Protein AF-A0A935XCC3-F1 (afdb_monomer)

Sequence (69 aa):
MTPPAGARVGLAIGAVMVALGVYIAGRIVLAGLPPLTGTAWLDLAFGVFFVARGALAYGRWKRAEGSAG

Mean predicted aligned error: 6.05 Å

Radius of gyration: 14.99 Å; Cα contacts (8 Å, |Δi|>4): 70; chains: 1; bounding box: 30×17×44 Å

Solvent-accessible surface area (backbone atoms only — not comparable to full-atom values): 3687 Å² total; per-residue (Å²): 132,82,74,57,70,69,53,54,53,45,35,54,53,13,52,51,31,27,53,50,10,50,50,48,32,40,37,45,77,74,64,70,44,83,45,91,77,76,36,62,70,57,33,41,51,50,10,53,49,28,31,52,52,11,51,51,33,44,56,52,44,56,50,57,56,66,76,73,115

Nearest PDB structures (foldseek):
  4j9y-assembly1_B  TM=8.259E-01  e=4.984E+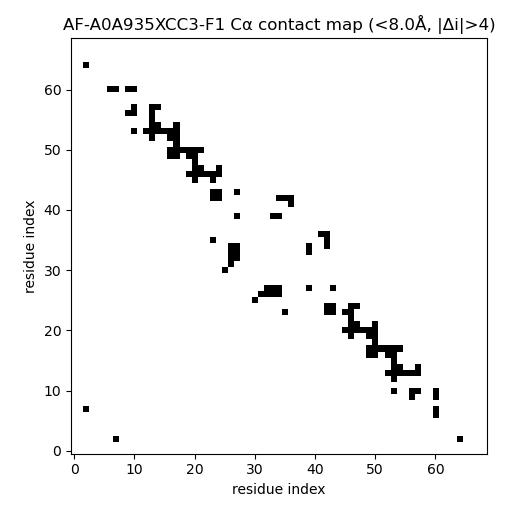00  Rattus norvegicus
  5wbx-assembly1_B  TM=6.324E-01  e=9.330E+00  Homo sapiens

Secondary structure (DSSP, 8-state):
-PPPHHHHHHHHHHHHHHHHHHHHHHHHHTT-PPPTTS-HHHHHHHHHHHHHHHHHHHHHHHHHHHTT-

pLDDT: mean 85.2, std 11.98, range [47.16, 96.25]

Structure (mmCIF, N/CA/C/O backbone):
data_AF-A0A935XCC3-F1
#
_entry.id   AF-A0A935XCC3-F1
#
loop_
_atom_site.group_PDB
_atom_site.id
_atom_site.type_symbol
_atom_site.label_atom_id
_atom_site.label_alt_id
_atom_site.label_comp_id
_atom_site.label_asym_id
_atom_site.label_entity_id
_atom_site.label_seq_id
_atom_site.pdbx_PDB_ins_code
_atom_site.Cartn_x
_atom_site.Cartn_y
_atom_site.Cartn_z
_atom_site.occupancy
_atom_site.B_iso_or_equiv
_atom_site.auth_seq_id
_atom_site.auth_comp_id
_atom_site.auth_asym_id
_atom_site.auth_atom_id
_atom_site.pdbx_PDB_model_num
ATOM 1 N N . MET A 1 1 ? 19.009 -3.919 -22.654 1.00 51.66 1 MET A N 1
ATOM 2 C CA . MET A 1 1 ? 19.366 -2.513 -22.362 1.00 51.66 1 MET A CA 1
ATOM 3 C C . MET A 1 1 ? 19.018 -2.220 -20.915 1.00 51.66 1 MET A C 1
ATOM 5 O O . MET A 1 1 ? 17.959 -2.630 -20.463 1.00 51.66 1 MET A O 1
ATOM 9 N N . THR A 1 2 ? 19.913 -1.593 -20.159 1.00 53.38 2 THR A N 1
ATOM 10 C CA . THR A 1 2 ? 19.674 -1.251 -18.752 1.00 53.38 2 THR A CA 1
ATOM 11 C C . THR A 1 2 ? 18.590 -0.169 -18.685 1.00 53.38 2 THR A C 1
ATOM 13 O O . THR A 1 2 ? 18.779 0.881 -19.300 1.00 53.38 2 THR A O 1
ATOM 16 N N . PRO A 1 3 ? 17.468 -0.370 -17.963 1.00 58.19 3 PRO A N 1
ATOM 17 C CA . PRO A 1 3 ? 16.401 0.624 -17.921 1.00 58.19 3 PRO A CA 1
ATOM 18 C C . PRO A 1 3 ? 16.955 1.961 -17.407 1.00 58.19 3 PRO A C 1
ATOM 20 O O . PRO A 1 3 ? 17.833 1.940 -16.521 1.00 58.19 3 PRO A O 1
ATOM 23 N N . PRO A 1 4 ? 16.482 3.102 -17.953 1.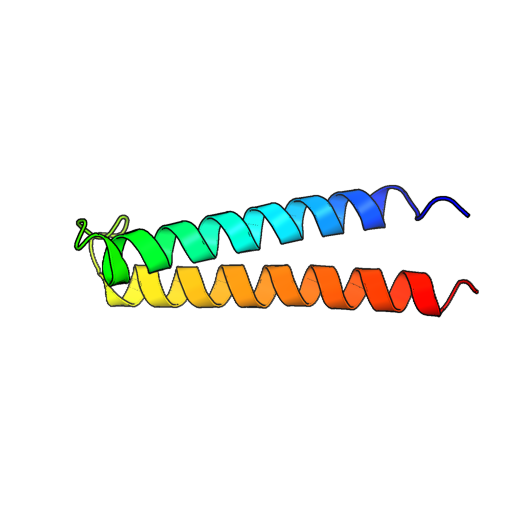00 68.50 4 PRO A N 1
ATOM 24 C CA . PRO A 1 4 ? 16.979 4.424 -17.589 1.00 68.50 4 PRO A CA 1
ATOM 25 C C . PRO A 1 4 ? 16.917 4.599 -16.070 1.00 68.50 4 PRO A C 1
ATOM 27 O O . PRO A 1 4 ? 15.970 4.141 -15.430 1.00 68.50 4 PRO A O 1
ATOM 30 N N . ALA A 1 5 ? 17.935 5.227 -15.473 1.00 67.81 5 ALA A N 1
ATOM 31 C CA . ALA A 1 5 ? 18.093 5.293 -14.015 1.00 67.81 5 ALA A CA 1
ATOM 32 C C . ALA A 1 5 ? 16.820 5.789 -13.295 1.00 67.81 5 ALA A C 1
ATOM 34 O O . ALA A 1 5 ? 16.424 5.221 -12.277 1.00 67.81 5 ALA A O 1
ATOM 35 N N . GLY A 1 6 ? 16.104 6.756 -13.883 1.00 67.62 6 GLY A N 1
ATOM 36 C CA . GLY A 1 6 ? 14.826 7.256 -13.362 1.00 67.62 6 GLY A CA 1
ATOM 37 C C . GLY A 1 6 ? 13.697 6.215 -13.308 1.00 67.62 6 GLY A C 1
ATOM 38 O O . GLY A 1 6 ? 12.870 6.261 -12.400 1.00 67.62 6 GLY A O 1
ATOM 39 N N . ALA A 1 7 ? 13.679 5.232 -14.213 1.00 73.88 7 ALA A N 1
ATOM 40 C CA . ALA A 1 7 ? 12.688 4.155 -14.210 1.00 73.88 7 ALA A CA 1
ATOM 41 C C . ALA A 1 7 ? 12.911 3.170 -13.048 1.00 73.88 7 ALA A C 1
ATOM 43 O O . ALA A 1 7 ? 11.943 2.691 -12.459 1.00 73.88 7 ALA A O 1
ATOM 44 N N . ARG A 1 8 ? 14.172 2.923 -12.659 1.00 75.44 8 ARG A N 1
ATOM 45 C CA . ARG A 1 8 ? 14.505 2.091 -11.487 1.00 75.44 8 ARG A CA 1
ATOM 46 C C . ARG A 1 8 ? 14.186 2.797 -10.175 1.00 75.44 8 ARG A C 1
ATOM 48 O O . ARG A 1 8 ? 13.629 2.177 -9.277 1.00 75.44 8 ARG A O 1
ATOM 55 N N . VAL A 1 9 ? 14.483 4.095 -10.086 1.00 83.38 9 VAL A N 1
ATOM 56 C CA . VAL A 1 9 ? 14.126 4.917 -8.918 1.00 83.38 9 VAL A CA 1
ATOM 57 C C . VAL A 1 9 ? 12.606 4.968 -8.745 1.00 83.38 9 VAL A C 1
ATOM 59 O O . VAL A 1 9 ? 12.108 4.741 -7.646 1.00 83.38 9 VAL A O 1
ATOM 62 N N . GLY A 1 10 ? 11.853 5.171 -9.833 1.00 84.62 10 GLY A N 1
ATOM 63 C CA . GLY A 1 10 ? 10.388 5.146 -9.802 1.00 84.62 10 GLY A CA 1
ATOM 64 C C . GLY A 1 10 ? 9.808 3.800 -9.352 1.00 84.62 10 GLY A C 1
ATOM 65 O O . GLY A 1 10 ? 8.854 3.779 -8.575 1.00 84.62 10 GLY A O 1
ATOM 66 N N . LEU A 1 11 ? 10.405 2.684 -9.782 1.00 87.00 11 LEU A N 1
ATOM 67 C CA . LEU A 1 11 ? 10.018 1.343 -9.339 1.00 87.00 11 LEU A CA 1
ATOM 68 C C . LEU A 1 11 ? 10.310 1.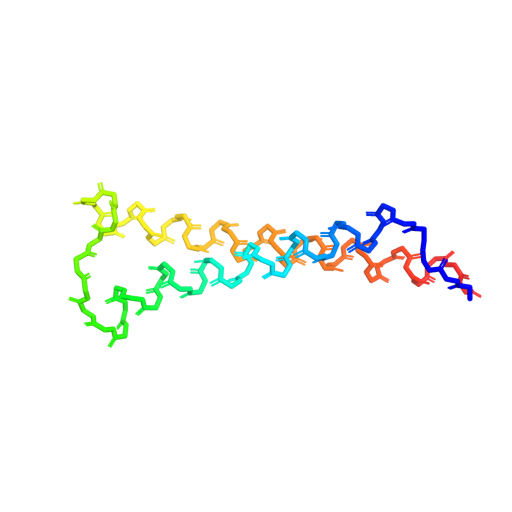125 -7.848 1.00 87.00 11 LEU A C 1
ATOM 70 O O . LEU A 1 11 ? 9.444 0.634 -7.128 1.00 87.00 11 LEU A O 1
ATOM 74 N N . ALA A 1 12 ? 11.498 1.517 -7.378 1.00 89.94 12 ALA A N 1
ATOM 75 C CA . ALA A 1 12 ? 11.881 1.391 -5.974 1.00 89.94 12 ALA A CA 1
ATOM 76 C C . ALA A 1 12 ? 10.943 2.196 -5.063 1.00 89.94 12 ALA A C 1
ATOM 78 O O . ALA A 1 12 ? 10.437 1.666 -4.077 1.00 89.94 12 ALA A O 1
ATOM 79 N N . ILE A 1 13 ? 10.627 3.440 -5.441 1.00 91.56 13 ILE A N 1
ATOM 80 C CA . ILE A 1 13 ? 9.631 4.262 -4.738 1.00 91.56 13 ILE A CA 1
ATOM 81 C C . ILE A 1 13 ? 8.265 3.568 -4.746 1.00 91.56 13 ILE A C 1
ATOM 83 O O . ILE A 1 13 ? 7.606 3.499 -3.711 1.00 91.56 13 ILE A O 1
ATOM 87 N N . GLY A 1 14 ? 7.850 3.011 -5.888 1.00 91.31 14 GLY A N 1
ATOM 88 C CA . GLY A 1 14 ? 6.603 2.257 -6.001 1.00 91.31 14 GLY A CA 1
ATOM 89 C C . GLY A 1 14 ? 6.538 1.060 -5.049 1.00 91.31 14 GLY A C 1
ATOM 90 O O . GLY A 1 14 ? 5.537 0.886 -4.360 1.00 91.31 14 GLY A O 1
ATOM 91 N N . ALA A 1 15 ? 7.615 0.279 -4.950 1.00 93.56 15 ALA A N 1
ATOM 92 C CA . ALA A 1 15 ? 7.706 -0.857 -4.035 1.00 93.56 15 ALA A CA 1
ATOM 93 C C . ALA A 1 15 ? 7.604 -0.422 -2.564 1.00 93.56 15 ALA A C 1
ATOM 95 O O . ALA A 1 15 ? 6.854 -1.024 -1.795 1.00 93.56 15 ALA A O 1
ATOM 96 N N . VAL A 1 16 ? 8.291 0.663 -2.189 1.00 96.25 16 VAL A N 1
ATOM 97 C CA . VAL A 1 16 ? 8.205 1.251 -0.841 1.00 96.25 16 VAL A CA 1
ATOM 98 C C . VAL A 1 16 ? 6.778 1.706 -0.536 1.00 96.25 16 VAL A C 1
ATOM 100 O O . VAL A 1 16 ? 6.267 1.430 0.546 1.00 96.25 16 VAL A O 1
ATOM 103 N N . MET A 1 17 ? 6.100 2.344 -1.495 1.00 95.12 17 MET A N 1
ATOM 104 C CA . MET A 1 17 ? 4.699 2.742 -1.339 1.00 95.12 17 MET A CA 1
ATOM 105 C C . MET A 1 17 ? 3.788 1.537 -1.088 1.00 95.12 17 MET A C 1
ATOM 107 O O . MET A 1 17 ? 2.991 1.577 -0.156 1.00 95.12 17 MET A O 1
ATOM 111 N N . VAL A 1 18 ? 3.925 0.449 -1.853 1.00 95.94 18 VAL A N 1
ATOM 112 C CA . VAL A 1 18 ? 3.132 -0.770 -1.613 1.00 95.94 18 VAL A CA 1
ATOM 113 C C . VAL A 1 18 ? 3.400 -1.329 -0.218 1.00 95.94 18 VAL A C 1
ATOM 115 O O . VAL A 1 18 ? 2.449 -1.606 0.508 1.00 95.94 18 VAL A O 1
ATOM 118 N N . ALA A 1 19 ? 4.669 -1.448 0.181 1.00 95.25 19 ALA A N 1
ATOM 119 C CA . ALA A 1 19 ? 5.036 -1.967 1.497 1.00 95.25 19 ALA A CA 1
ATOM 120 C C . ALA A 1 19 ? 4.432 -1.130 2.636 1.00 95.25 19 ALA A C 1
ATOM 122 O O . ALA A 1 19 ? 3.843 -1.686 3.563 1.00 95.25 19 ALA A O 1
ATOM 123 N N . LEU A 1 20 ? 4.509 0.201 2.537 1.00 95.00 20 LEU A N 1
ATOM 124 C CA . LEU A 1 20 ? 3.890 1.113 3.500 1.00 95.00 20 LEU A CA 1
ATOM 125 C C . LEU A 1 20 ? 2.369 0.953 3.532 1.00 95.00 20 LEU A C 1
ATOM 127 O O . LEU A 1 20 ? 1.790 0.850 4.610 1.00 95.00 20 LEU A O 1
ATOM 131 N N . GLY A 1 21 ? 1.718 0.892 2.370 1.00 92.56 21 GLY A N 1
ATOM 132 C CA . GLY A 1 21 ? 0.267 0.757 2.306 1.00 92.56 21 GLY A CA 1
ATOM 133 C C . GLY A 1 21 ? -0.236 -0.568 2.891 1.00 92.56 21 GLY A C 1
ATOM 134 O O . GLY A 1 21 ? -1.191 -0.573 3.669 1.00 92.56 21 GLY A O 1
ATOM 135 N N . VAL A 1 22 ? 0.455 -1.676 2.600 1.00 94.44 22 VAL A N 1
ATOM 136 C CA . VAL A 1 22 ? 0.171 -3.000 3.183 1.00 94.44 22 VAL A CA 1
ATOM 137 C C . VAL A 1 22 ? 0.398 -2.995 4.690 1.00 94.44 22 VAL A C 1
ATOM 139 O O . VAL A 1 22 ? -0.424 -3.532 5.425 1.00 94.44 22 VAL A O 1
ATOM 142 N N . TYR A 1 23 ? 1.468 -2.362 5.173 1.00 93.94 23 TYR A N 1
ATOM 143 C CA . TYR A 1 23 ? 1.731 -2.245 6.605 1.00 93.94 23 TYR A CA 1
ATOM 144 C C . TYR A 1 23 ? 0.633 -1.453 7.334 1.00 93.94 23 TYR A C 1
ATOM 146 O O . TYR A 1 23 ? 0.123 -1.913 8.357 1.00 93.94 23 TYR A O 1
ATOM 154 N N . ILE A 1 24 ? 0.231 -0.294 6.798 1.00 91.69 24 ILE A N 1
ATOM 155 C CA . ILE A 1 24 ? -0.803 0.573 7.391 1.00 91.69 24 ILE A CA 1
ATOM 156 C C . ILE A 1 24 ? -2.180 -0.106 7.383 1.00 91.69 24 ILE A C 1
ATOM 158 O O . ILE A 1 24 ? -2.922 -0.003 8.356 1.00 91.69 24 ILE A O 1
ATOM 162 N N . ALA A 1 25 ? -2.534 -0.830 6.322 1.00 90.81 25 ALA A N 1
ATOM 163 C CA . ALA A 1 25 ? -3.788 -1.579 6.296 1.00 90.81 25 ALA A CA 1
ATOM 164 C C . ALA A 1 25 ? -3.722 -2.824 7.203 1.00 90.81 25 ALA A C 1
ATOM 166 O O . ALA A 1 25 ? -4.629 -3.080 7.996 1.00 90.81 25 ALA A O 1
ATOM 167 N N . GLY A 1 26 ? -2.624 -3.579 7.132 1.00 89.88 26 GLY A N 1
ATOM 168 C CA . GLY A 1 26 ? -2.430 -4.836 7.853 1.00 89.88 26 GLY A CA 1
ATOM 169 C C . GLY A 1 26 ? -2.405 -4.669 9.370 1.00 89.88 26 GLY A C 1
ATOM 170 O O . GLY A 1 26 ? -3.006 -5.473 10.077 1.00 89.88 26 GLY A O 1
ATOM 171 N N . ARG A 1 27 ? -1.798 -3.597 9.895 1.00 91.88 27 ARG A N 1
ATOM 172 C CA . ARG A 1 27 ? -1.815 -3.306 11.343 1.00 91.88 27 ARG A CA 1
ATOM 173 C C . ARG A 1 27 ? -3.238 -3.185 11.907 1.00 91.88 27 ARG A C 1
ATOM 175 O O . ARG A 1 27 ? -3.468 -3.609 13.033 1.00 91.88 27 ARG A O 1
ATOM 182 N N . ILE A 1 28 ? -4.181 -2.641 11.131 1.00 88.50 28 ILE A N 1
ATOM 183 C CA . ILE A 1 28 ? -5.574 -2.459 11.558 1.00 88.50 28 ILE A CA 1
ATOM 184 C C . ILE A 1 28 ? -6.342 -3.763 11.366 1.00 88.50 28 ILE A C 1
ATO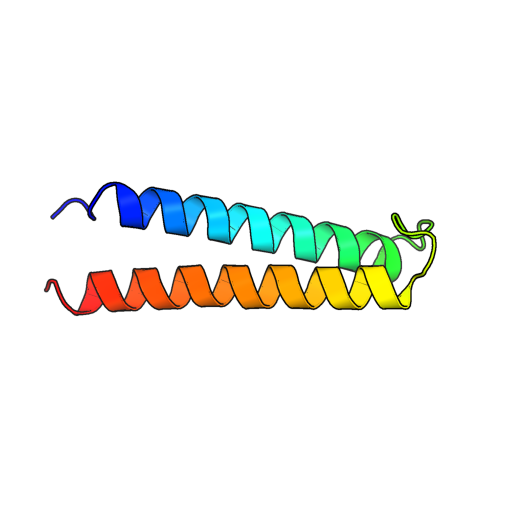M 186 O O . ILE A 1 28 ? -6.957 -4.259 12.303 1.00 88.50 28 ILE A O 1
ATOM 190 N N . VAL A 1 29 ? -6.284 -4.327 10.157 1.00 88.62 29 VAL A N 1
ATOM 191 C CA . VAL A 1 29 ? -7.138 -5.455 9.756 1.00 88.62 29 VAL A CA 1
ATOM 192 C C . VAL A 1 29 ? -6.681 -6.780 10.369 1.00 88.62 29 VAL A C 1
ATOM 194 O O . VAL A 1 29 ? -7.517 -7.612 10.703 1.00 88.62 29 VAL A O 1
ATOM 197 N N . LEU A 1 30 ? -5.370 -6.990 10.515 1.00 89.88 30 LEU A N 1
ATOM 198 C CA . LEU A 1 30 ? -4.801 -8.267 10.962 1.00 89.88 30 LEU A CA 1
ATOM 199 C C . LEU A 1 30 ? -4.361 -8.238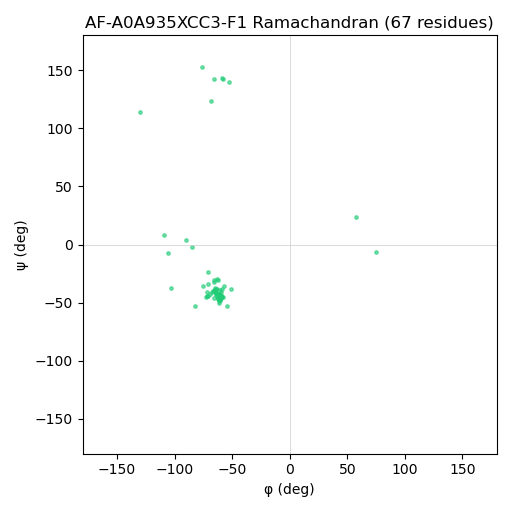 12.425 1.00 89.88 30 LEU A C 1
ATOM 201 O O . LEU A 1 30 ? -4.493 -9.241 13.117 1.00 89.88 30 LEU A O 1
ATOM 205 N N . ALA A 1 31 ? -3.818 -7.110 12.890 1.00 86.06 31 ALA A N 1
ATOM 206 C CA . ALA A 1 31 ? -3.221 -7.014 14.223 1.00 86.06 31 ALA A CA 1
ATOM 207 C C . ALA A 1 31 ? -4.079 -6.247 15.243 1.00 86.06 31 ALA A C 1
ATOM 209 O O . ALA A 1 31 ? -3.715 -6.207 16.416 1.00 86.06 31 ALA A O 1
ATOM 210 N N . GLY A 1 32 ? -5.190 -5.624 14.823 1.00 84.81 32 GLY A N 1
ATOM 211 C CA . GLY A 1 32 ? -6.059 -4.845 15.715 1.00 84.81 32 GLY A CA 1
ATOM 212 C C . GLY A 1 32 ? -5.340 -3.695 16.431 1.00 84.81 32 GLY A C 1
ATOM 213 O O . GLY A 1 32 ? -5.753 -3.283 17.513 1.00 84.81 32 GLY A O 1
ATOM 214 N N . LEU A 1 33 ? -4.234 -3.202 15.865 1.00 88.12 33 LEU A N 1
ATOM 215 C CA . LEU A 1 33 ? -3.416 -2.156 16.469 1.00 88.12 33 LEU A CA 1
ATOM 216 C C . LEU A 1 33 ? -4.087 -0.783 16.325 1.00 88.12 33 LEU A C 1
ATOM 218 O O . LEU A 1 33 ? -4.798 -0.543 15.343 1.00 88.12 33 LEU A O 1
ATOM 222 N N . PRO A 1 34 ? -3.815 0.157 17.249 1.00 87.88 34 PRO A N 1
ATOM 223 C CA . PRO A 1 34 ? -4.348 1.507 17.150 1.00 87.88 34 PRO A CA 1
ATOM 224 C C . PRO A 1 34 ? -3.913 2.194 15.838 1.00 87.88 34 PRO A C 1
ATOM 226 O O . PRO A 1 34 ? -2.773 1.997 15.381 1.00 87.88 34 PRO A O 1
ATOM 229 N N . PRO A 1 35 ? -4.799 2.999 15.222 1.00 89.00 35 PRO A N 1
ATOM 230 C CA . PRO A 1 35 ? -4.506 3.710 13.980 1.00 89.00 35 PRO A CA 1
ATOM 231 C C . PRO A 1 35 ? -3.415 4.767 14.184 1.00 89.00 35 PRO A C 1
ATOM 233 O O . PRO A 1 35 ? -3.387 5.453 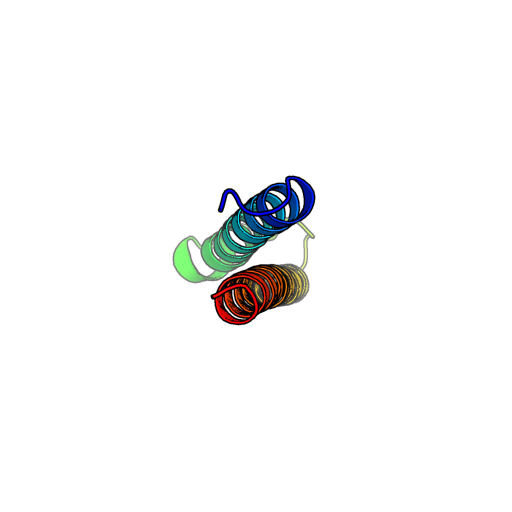15.205 1.00 89.00 35 PRO A O 1
ATOM 236 N N . LEU A 1 36 ? -2.532 4.927 13.197 1.00 89.69 36 LEU A N 1
ATOM 237 C CA . LEU A 1 36 ? -1.442 5.910 13.211 1.00 89.69 36 LEU A CA 1
ATOM 238 C C . LEU A 1 36 ? -1.958 7.342 13.214 1.00 89.69 36 LEU A C 1
ATOM 240 O O . LEU A 1 36 ? -1.381 8.207 13.864 1.00 89.69 36 LEU A O 1
ATOM 244 N N . THR A 1 37 ? -3.040 7.591 12.486 1.00 90.69 37 THR A N 1
ATOM 245 C CA . THR A 1 37 ? -3.641 8.924 12.362 1.00 90.69 37 THR A CA 1
ATOM 246 C C . THR A 1 37 ? -4.707 9.196 13.424 1.00 90.69 37 THR A C 1
ATOM 248 O O . THR A 1 37 ? -5.387 10.217 13.375 1.00 90.69 37 THR A O 1
ATOM 251 N N . GLY A 1 38 ? -4.915 8.265 14.363 1.00 87.69 38 GLY A N 1
ATOM 252 C CA . GLY A 1 38 ? -6.018 8.319 15.325 1.00 87.69 38 GLY A CA 1
ATOM 253 C C . GLY A 1 38 ? -7.388 7.958 14.734 1.00 87.69 38 GLY A C 1
ATOM 254 O O . GLY A 1 38 ? -8.341 7.801 15.488 1.00 87.69 38 GLY A O 1
ATOM 255 N N . THR A 1 39 ? -7.499 7.762 13.411 1.00 92.31 39 THR A N 1
ATOM 256 C CA . THR A 1 39 ? -8.759 7.417 12.732 1.00 92.31 39 THR A CA 1
ATOM 257 C C . THR A 1 39 ? -8.577 6.214 11.804 1.00 92.31 39 THR A C 1
ATOM 259 O O . THR A 1 39 ? -7.897 6.300 10.785 1.00 92.31 39 THR A O 1
ATOM 262 N N . ALA A 1 40 ? -9.231 5.088 12.113 1.00 87.62 40 ALA A N 1
ATOM 263 C CA . ALA A 1 40 ? -9.041 3.824 11.386 1.00 87.62 40 ALA A CA 1
ATOM 264 C C . ALA A 1 40 ? -9.371 3.907 9.884 1.00 87.62 40 ALA A C 1
ATOM 266 O O . ALA A 1 40 ? -8.636 3.378 9.051 1.00 87.62 40 ALA A O 1
ATOM 267 N N . TRP A 1 41 ? -10.446 4.612 9.522 1.00 89.94 41 TRP A N 1
ATOM 268 C CA . TRP A 1 41 ? -10.837 4.790 8.121 1.00 89.94 41 TRP A CA 1
ATOM 269 C C . TRP A 1 41 ? -9.830 5.615 7.313 1.00 89.94 41 TRP A C 1
ATOM 271 O O . TRP A 1 41 ? -9.666 5.374 6.118 1.00 89.94 41 TRP A O 1
ATOM 281 N N . LEU A 1 42 ? -9.132 6.556 7.958 1.00 92.00 42 LEU A N 1
ATOM 282 C CA . LEU A 1 42 ? -8.128 7.393 7.305 1.00 92.00 42 LEU A CA 1
ATOM 283 C C . LEU A 1 42 ? -6.872 6.572 6.979 1.00 92.00 42 LEU A C 1
ATOM 285 O O . LEU A 1 42 ? -6.375 6.624 5.857 1.00 92.00 42 LEU A O 1
ATOM 289 N N . ASP A 1 43 ? -6.411 5.751 7.925 1.00 90.62 43 ASP A N 1
ATOM 290 C CA . ASP A 1 43 ? -5.309 4.804 7.721 1.00 90.62 43 ASP A CA 1
ATOM 291 C C . ASP A 1 43 ? -5.631 3.795 6.608 1.00 90.62 43 ASP A C 1
ATOM 293 O O . ASP A 1 43 ?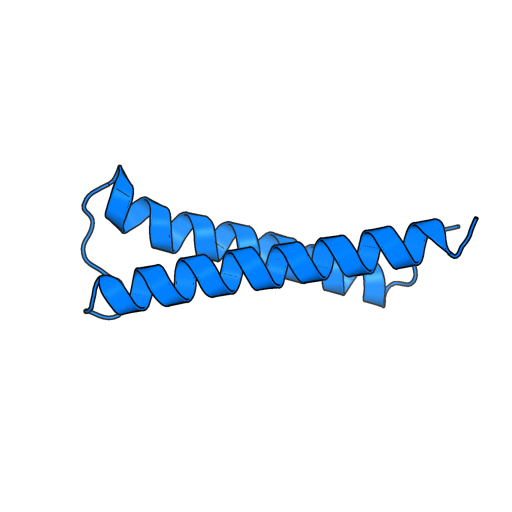 -4.793 3.551 5.743 1.00 90.62 43 ASP A O 1
ATOM 297 N N . LEU A 1 44 ? -6.852 3.250 6.577 1.00 92.31 44 LEU A N 1
ATOM 298 C CA . LEU A 1 44 ? -7.304 2.366 5.496 1.00 92.31 44 LEU A CA 1
ATOM 299 C C . LEU A 1 44 ? -7.281 3.072 4.134 1.00 92.31 44 LEU A C 1
ATOM 301 O O . LEU A 1 44 ? -6.761 2.513 3.167 1.00 92.31 44 LEU A O 1
ATOM 305 N N . ALA A 1 45 ? -7.788 4.306 4.056 1.00 93.94 45 ALA A N 1
ATOM 306 C CA . ALA A 1 45 ? -7.761 5.099 2.830 1.00 93.94 45 ALA A CA 1
ATOM 307 C C . ALA A 1 45 ? -6.322 5.370 2.359 1.00 93.94 45 ALA A C 1
ATOM 309 O O . ALA A 1 45 ? -6.018 5.192 1.176 1.00 93.94 45 ALA A O 1
ATOM 310 N N . PHE A 1 46 ? -5.416 5.724 3.276 1.00 94.00 46 PHE A N 1
ATOM 311 C CA . PHE A 1 46 ? -3.993 5.863 2.971 1.00 94.00 46 PHE A CA 1
ATOM 312 C C . PHE A 1 46 ? -3.382 4.542 2.509 1.00 94.00 46 PHE A C 1
ATOM 314 O O . PHE A 1 46 ? -2.691 4.523 1.493 1.00 94.00 46 PHE A O 1
ATOM 321 N N . GLY A 1 47 ? -3.665 3.441 3.203 1.00 92.44 47 GLY A N 1
ATOM 322 C CA . GLY A 1 47 ? -3.188 2.108 2.855 1.00 92.44 47 GLY A CA 1
ATOM 323 C C . GLY A 1 47 ? -3.540 1.737 1.417 1.00 92.44 47 GLY A C 1
ATOM 324 O O . GLY A 1 47 ? -2.656 1.436 0.612 1.00 92.44 47 GLY A O 1
ATOM 325 N N . VAL A 1 48 ? -4.820 1.863 1.062 1.00 94.12 48 VAL A N 1
ATOM 326 C CA . VAL A 1 48 ? -5.320 1.616 -0.299 1.00 94.12 48 VAL A CA 1
ATOM 327 C C . VAL A 1 48 ? -4.665 2.556 -1.311 1.00 94.12 48 VAL A C 1
ATOM 329 O O . VAL A 1 48 ? -4.202 2.103 -2.358 1.00 94.12 48 VAL A O 1
ATOM 332 N N . PHE A 1 49 ? -4.576 3.852 -1.003 1.00 95.56 49 PHE A N 1
ATOM 333 C CA . PHE A 1 49 ? -3.967 4.839 -1.893 1.00 95.56 49 PHE A CA 1
ATOM 334 C C . PHE A 1 49 ? -2.496 4.527 -2.192 1.00 95.56 49 PHE A C 1
ATOM 336 O O . PHE A 1 49 ? -2.079 4.550 -3.352 1.00 95.56 49 PHE A O 1
ATOM 343 N N . PHE A 1 50 ? -1.709 4.209 -1.164 1.00 95.38 50 PHE A N 1
ATOM 344 C CA . PHE A 1 50 ? -0.294 3.872 -1.299 1.00 95.38 50 PHE A CA 1
ATOM 345 C C . PHE A 1 50 ? -0.088 2.596 -2.121 1.00 95.38 50 PHE A C 1
ATOM 347 O O . PHE A 1 50 ? 0.750 2.587 -3.027 1.00 95.38 50 PHE A O 1
ATOM 354 N N . VAL A 1 51 ? -0.894 1.556 -1.880 1.00 93.88 51 VAL A N 1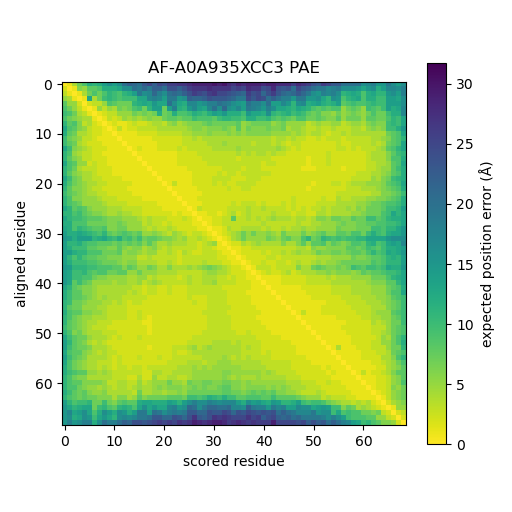
ATOM 355 C CA . VAL A 1 51 ? -0.859 0.317 -2.673 1.00 93.88 51 VAL A CA 1
ATOM 356 C C . VAL A 1 51 ? -1.207 0.591 -4.134 1.00 93.88 51 VAL A C 1
ATOM 358 O O . VAL A 1 51 ? -0.444 0.216 -5.025 1.00 93.88 51 VAL A O 1
ATOM 361 N N . ALA A 1 52 ? -2.313 1.292 -4.398 1.00 93.75 52 ALA A N 1
ATOM 362 C CA . ALA A 1 52 ? -2.740 1.614 -5.757 1.00 93.75 52 ALA A CA 1
ATOM 363 C C . ALA A 1 52 ? -1.682 2.444 -6.499 1.00 93.75 52 ALA A C 1
ATOM 365 O O . ALA A 1 52 ? -1.326 2.143 -7.640 1.00 93.75 52 ALA A O 1
ATOM 366 N N . ARG A 1 53 ? -1.115 3.462 -5.842 1.00 92.00 53 ARG A N 1
ATOM 367 C CA . ARG A 1 53 ? -0.090 4.326 -6.437 1.00 92.00 53 ARG A CA 1
ATOM 368 C C . ARG A 1 53 ? 1.215 3.580 -6.709 1.00 92.00 53 ARG A C 1
ATOM 370 O O . ARG A 1 53 ? 1.812 3.782 -7.768 1.00 92.00 53 ARG A O 1
ATOM 377 N N . GLY A 1 54 ? 1.631 2.696 -5.807 1.00 91.12 54 GLY A N 1
ATOM 378 C CA . GLY A 1 54 ? 2.786 1.828 -6.020 1.00 91.12 54 GLY A CA 1
ATOM 379 C C . GLY A 1 54 ? 2.576 0.840 -7.174 1.00 91.12 54 GLY A C 1
ATOM 380 O O . GLY A 1 54 ? 3.448 0.700 -8.034 1.00 91.12 54 GLY A O 1
ATOM 381 N N . ALA A 1 55 ? 1.385 0.243 -7.279 1.00 91.31 55 ALA A N 1
ATOM 382 C CA . ALA A 1 55 ? 1.015 -0.634 -8.392 1.00 91.31 55 ALA A CA 1
ATOM 383 C C . ALA A 1 55 ? 1.000 0.104 -9.745 1.00 91.31 55 ALA A C 1
ATOM 385 O O . ALA A 1 55 ? 1.458 -0.431 -10.758 1.00 91.31 55 ALA A O 1
ATOM 386 N N . LEU A 1 56 ? 0.548 1.362 -9.774 1.00 91.81 56 LEU A N 1
ATOM 387 C CA . LEU A 1 56 ? 0.612 2.204 -10.973 1.00 91.81 56 LEU A CA 1
ATOM 388 C C . LEU A 1 56 ? 2.057 2.513 -11.390 1.00 91.81 56 LEU A C 1
ATOM 390 O O . LEU A 1 56 ? 2.356 2.505 -12.586 1.00 91.81 56 LEU A O 1
ATOM 394 N N . ALA A 1 57 ? 2.961 2.763 -10.436 1.00 89.62 57 ALA A N 1
ATOM 395 C CA . ALA A 1 57 ? 4.384 2.950 -10.727 1.00 89.62 57 ALA A CA 1
ATOM 396 C C . ALA A 1 57 ? 4.995 1.691 -11.368 1.00 89.62 57 ALA A C 1
ATOM 398 O O . ALA A 1 57 ? 5.682 1.796 -12.387 1.00 89.62 57 ALA A O 1
ATOM 399 N N . TYR A 1 58 ? 4.654 0.506 -10.854 1.00 87.12 58 TYR A N 1
ATOM 400 C CA . TYR A 1 58 ? 5.038 -0.772 -11.458 1.00 87.12 58 TYR A CA 1
ATOM 401 C C . TYR A 1 58 ? 4.482 -0.935 -12.883 1.00 87.12 58 TYR A C 1
ATOM 403 O O . TYR A 1 58 ? 5.226 -1.235 -13.817 1.00 87.12 58 TYR A O 1
ATOM 411 N N . GLY A 1 59 ? 3.190 -0.659 -13.095 1.00 87.69 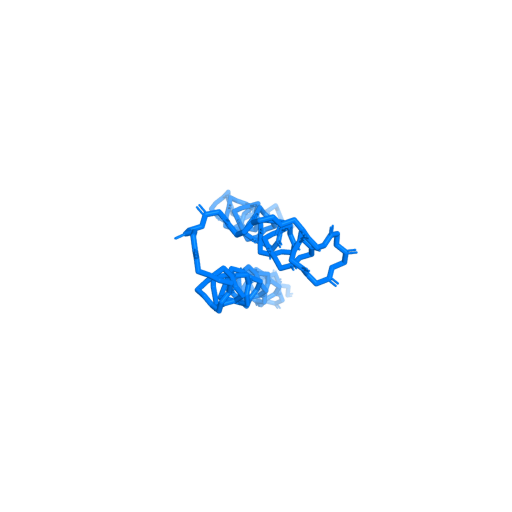59 GLY A N 1
ATOM 412 C CA . GLY A 1 59 ? 2.561 -0.745 -14.418 1.00 87.69 59 GLY A CA 1
ATOM 413 C C . GLY A 1 59 ? 3.133 0.245 -15.442 1.00 87.69 59 GLY A C 1
ATOM 414 O O . GLY A 1 59 ? 3.146 -0.031 -16.642 1.00 87.69 59 GLY A O 1
ATOM 415 N N . ARG A 1 60 ? 3.628 1.407 -15.000 1.00 87.69 60 ARG A N 1
ATOM 416 C CA . ARG A 1 60 ? 4.365 2.351 -15.859 1.00 87.69 60 ARG A CA 1
ATOM 417 C C . ARG A 1 60 ? 5.743 1.822 -16.237 1.00 87.69 60 ARG A C 1
ATOM 419 O O . ARG A 1 60 ? 6.112 1.923 -17.402 1.00 87.69 60 ARG A O 1
ATOM 426 N N . TRP A 1 61 ? 6.473 1.259 -15.279 1.00 85.44 61 TRP A N 1
ATOM 427 C CA . TRP A 1 61 ? 7.778 0.651 -15.526 1.00 85.44 61 TRP A CA 1
ATOM 428 C C . TRP A 1 61 ? 7.672 -0.519 -16.514 1.00 85.44 61 TRP A C 1
ATOM 430 O O . TRP A 1 61 ? 8.350 -0.505 -17.535 1.00 85.44 61 TRP A O 1
ATOM 440 N N . LYS A 1 62 ? 6.721 -1.441 -16.304 1.00 83.38 62 LYS A N 1
ATOM 441 C CA . LYS A 1 62 ? 6.487 -2.591 -17.195 1.00 83.38 62 LYS A CA 1
ATOM 442 C C . LYS A 1 62 ? 6.153 -2.177 -18.634 1.00 83.38 62 LYS A C 1
ATOM 444 O O . LYS A 1 62 ? 6.603 -2.808 -19.584 1.00 83.38 62 LYS A O 1
ATOM 449 N N . ARG A 1 63 ? 5.377 -1.099 -18.812 1.00 83.44 63 ARG A N 1
ATOM 450 C CA . ARG A 1 63 ? 5.099 -0.531 -20.144 1.00 83.44 63 ARG A CA 1
ATOM 451 C C . ARG A 1 63 ? 6.346 0.073 -20.788 1.00 83.44 63 ARG A C 1
ATOM 453 O O . ARG A 1 63 ? 6.554 -0.119 -21.977 1.00 83.44 63 ARG A O 1
ATOM 460 N N . ALA A 1 64 ? 7.171 0.769 -20.010 1.00 80.56 64 ALA A N 1
ATOM 461 C CA . ALA A 1 64 ? 8.420 1.341 -20.504 1.00 80.56 64 ALA A CA 1
ATOM 462 C C . ALA A 1 64 ? 9.436 0.264 -20.925 1.00 80.56 64 ALA A C 1
ATOM 464 O O . ALA A 1 64 ? 10.182 0.486 -21.871 1.00 80.56 64 ALA A O 1
ATOM 465 N N . GLU A 1 65 ? 9.445 -0.899 -20.267 1.00 72.81 65 GLU A N 1
ATOM 466 C CA . GLU A 1 65 ? 10.247 -2.049 -20.704 1.00 72.81 65 GLU A CA 1
ATOM 467 C C . GLU A 1 65 ? 9.733 -2.666 -22.011 1.00 72.81 65 GLU A C 1
ATOM 469 O O . GLU A 1 65 ? 10.530 -2.969 -22.892 1.00 72.81 65 GLU A O 1
ATOM 474 N N . GLY A 1 66 ? 8.412 -2.816 -22.165 1.00 65.25 66 GLY A N 1
ATOM 475 C CA . GLY A 1 66 ? 7.804 -3.419 -23.358 1.00 65.25 66 GLY A CA 1
ATOM 476 C C . GLY A 1 66 ? 7.878 -2.566 -24.630 1.00 65.25 66 GLY A C 1
ATOM 477 O O . GLY A 1 66 ? 7.818 -3.111 -25.722 1.00 65.25 66 GLY A O 1
ATOM 478 N N . SER A 1 67 ? 8.015 -1.243 -24.513 1.00 57.88 67 SER A N 1
ATOM 479 C CA . SER A 1 67 ? 8.204 -0.332 -25.657 1.00 57.88 67 SER A CA 1
ATOM 480 C C . SER A 1 67 ? 9.666 -0.188 -26.106 1.00 57.88 67 SER A C 1
ATOM 482 O O . SER A 1 67 ? 9.935 0.557 -27.043 1.00 57.88 67 SER A O 1
ATOM 484 N N . ALA A 1 68 ? 10.608 -0.842 -25.419 1.00 55.25 68 ALA A N 1
ATOM 485 C CA . ALA A 1 68 ? 12.046 -0.767 -25.690 1.00 55.25 68 ALA A CA 1
ATOM 486 C C . ALA A 1 68 ? 12.633 -2.065 -26.289 1.00 55.25 68 ALA A C 1
ATOM 488 O O . ALA A 1 68 ? 13.857 -2.180 -26.387 1.00 55.25 68 ALA A O 1
ATOM 489 N N . GLY A 1 69 ? 11.782 -3.035 -26.644 1.00 47.16 69 GLY A N 1
ATOM 490 C CA . GLY A 1 69 ? 12.128 -4.274 -27.351 1.00 47.16 69 GLY A CA 1
ATOM 491 C C . GLY A 1 69 ? 11.483 -4.316 -28.725 1.00 47.16 69 GLY A C 1
ATOM 492 O O . GLY A 1 69 ? 12.090 -4.956 -29.607 1.00 47.16 69 GLY A O 1
#

Foldseek 3Di:
DPPDPVLVVLLVQLVVLLVQLCVLLCCCPPVVHQHPVNDNVVSNVSSVVSNVSSVVSVVVSVVSVVVVD